Protein AF-A0A4V2A8A6-F1 (afdb_monomer_lite)

Structure (mmCIF, N/CA/C/O backbone):
data_AF-A0A4V2A8A6-F1
#
_entry.id   AF-A0A4V2A8A6-F1
#
loop_
_atom_site.group_PDB
_atom_site.id
_atom_site.type_symbol
_atom_site.label_atom_id
_atom_site.label_alt_id
_atom_site.label_comp_id
_atom_site.label_asym_id
_atom_site.label_entity_id
_atom_site.label_seq_id
_atom_site.pdbx_PDB_ins_code
_atom_site.Cartn_x
_atom_site.Cartn_y
_atom_site.Cartn_z
_atom_site.occupancy
_atom_site.B_iso_or_equiv
_atom_site.auth_seq_id
_atom_site.auth_comp_id
_atom_site.auth_asym_id
_atom_site.auth_atom_id
_atom_site.pdbx_PDB_model_num
ATOM 1 N N . MET A 1 1 ? 32.678 41.321 -58.307 1.00 53.78 1 MET A N 1
ATOM 2 C CA . MET A 1 1 ? 31.529 40.488 -57.858 1.00 53.78 1 MET A CA 1
ATOM 3 C C . MET A 1 1 ? 31.814 38.974 -57.730 1.00 53.78 1 MET A C 1
ATOM 5 O O . MET A 1 1 ? 30.895 38.244 -57.381 1.00 53.78 1 MET A O 1
ATOM 9 N N . LYS A 1 2 ? 33.046 38.463 -57.941 1.00 52.78 2 LYS A N 1
ATOM 10 C CA . LYS A 1 2 ? 33.360 37.017 -57.795 1.00 52.78 2 LYS A CA 1
ATOM 11 C C . LYS A 1 2 ? 33.505 36.540 -56.333 1.00 52.78 2 LYS A C 1
ATOM 13 O O . LYS A 1 2 ? 33.031 35.461 -56.006 1.00 52.78 2 LYS A O 1
ATOM 18 N N . ASN A 1 3 ? 34.046 37.370 -55.434 1.00 57.38 3 ASN A N 1
ATOM 19 C CA . ASN A 1 3 ? 34.360 36.968 -54.048 1.00 57.38 3 ASN A CA 1
ATOM 20 C C . ASN A 1 3 ? 33.148 36.856 -53.105 1.00 57.38 3 ASN A C 1
ATOM 22 O O . ASN A 1 3 ? 33.238 36.201 -52.072 1.00 57.38 3 ASN A O 1
ATOM 26 N N . ILE A 1 4 ? 32.013 37.473 -53.446 1.00 57.75 4 ILE A N 1
ATOM 27 C CA . ILE A 1 4 ? 30.792 37.425 -52.620 1.00 57.75 4 ILE A CA 1
ATOM 28 C C . ILE A 1 4 ? 30.080 36.079 -52.796 1.00 57.75 4 ILE A C 1
ATOM 30 O O . ILE A 1 4 ? 29.596 35.503 -51.826 1.00 57.75 4 ILE A O 1
ATOM 34 N N . ARG A 1 5 ? 30.093 35.532 -54.020 1.00 57.41 5 ARG A N 1
ATOM 35 C CA . 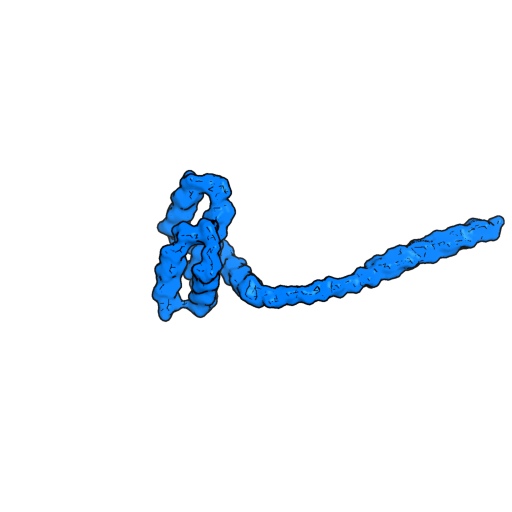ARG A 1 5 ? 29.464 34.241 -54.332 1.00 57.41 5 ARG A CA 1
ATOM 36 C C . ARG A 1 5 ? 30.144 33.081 -53.605 1.00 57.41 5 ARG A C 1
ATOM 38 O O . ARG A 1 5 ? 29.447 32.216 -53.103 1.00 57.41 5 ARG A O 1
ATOM 45 N N . ILE A 1 6 ? 31.474 33.123 -53.485 1.00 60.69 6 ILE A N 1
ATOM 46 C CA . ILE A 1 6 ? 32.275 32.099 -52.792 1.00 60.69 6 ILE A CA 1
ATOM 47 C C . ILE A 1 6 ? 32.035 32.143 -51.274 1.00 60.69 6 ILE A C 1
ATOM 49 O O . ILE A 1 6 ? 31.897 31.107 -50.634 1.00 60.69 6 ILE A O 1
ATOM 53 N N . LYS A 1 7 ? 31.928 33.342 -50.683 1.00 58.31 7 LYS A N 1
ATOM 54 C CA . LYS A 1 7 ? 31.630 33.488 -49.249 1.00 58.31 7 LYS A CA 1
ATOM 55 C C . LYS A 1 7 ? 30.212 33.020 -48.904 1.00 58.31 7 LYS A C 1
ATOM 57 O O . LYS A 1 7 ? 30.020 32.390 -47.870 1.00 58.31 7 LYS A O 1
ATOM 62 N N . ALA A 1 8 ? 29.243 33.277 -49.784 1.00 61.66 8 ALA A N 1
ATOM 63 C CA . ALA A 1 8 ? 27.864 32.828 -49.607 1.00 61.66 8 ALA A CA 1
ATOM 64 C C . ALA A 1 8 ? 27.720 31.299 -49.708 1.00 61.66 8 ALA A C 1
ATOM 66 O O . ALA A 1 8 ? 26.987 30.713 -48.919 1.00 61.66 8 ALA A O 1
ATOM 67 N N . SER A 1 9 ? 28.443 30.637 -50.619 1.00 64.62 9 SER A N 1
ATOM 68 C CA . SER A 1 9 ? 28.400 29.174 -50.740 1.00 64.62 9 SER A CA 1
ATOM 69 C C . SER A 1 9 ? 29.095 28.451 -49.582 1.00 64.62 9 SER A C 1
ATOM 71 O O . SER A 1 9 ? 28.616 27.401 -49.163 1.00 64.62 9 SER A O 1
ATOM 73 N N . VAL A 1 10 ? 30.154 29.028 -49.003 1.00 67.25 10 VAL A N 1
ATOM 74 C CA . VAL A 1 10 ? 30.774 28.499 -47.772 1.00 67.25 10 VAL A CA 1
ATOM 75 C C . VAL A 1 10 ? 29.837 28.653 -46.569 1.00 67.25 10 VAL A C 1
ATOM 77 O O . VAL A 1 10 ? 29.699 27.722 -45.778 1.00 67.25 10 VAL A O 1
ATOM 80 N N . LEU A 1 11 ? 29.136 29.789 -46.458 1.00 67.06 11 LEU A N 1
ATOM 81 C CA . LEU A 1 11 ? 28.159 30.015 -45.389 1.00 67.06 11 LEU A CA 1
ATOM 82 C C . LEU A 1 11 ? 26.954 29.066 -45.508 1.00 67.06 11 LEU A C 1
ATOM 84 O O . LEU A 1 11 ? 26.505 28.511 -44.509 1.00 67.06 11 LEU A O 1
ATOM 88 N N . LEU A 1 12 ? 26.466 28.836 -46.731 1.00 73.75 12 LEU A N 1
ATOM 89 C CA . LEU A 1 12 ? 25.355 27.924 -47.003 1.00 73.75 12 LEU A CA 1
ATOM 90 C C . LEU A 1 12 ? 25.727 26.465 -46.692 1.00 73.75 12 LEU A C 1
ATOM 92 O O . LEU A 1 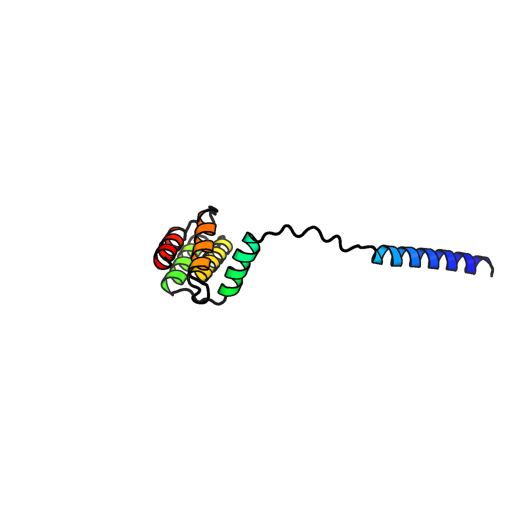12 ? 24.932 25.748 -46.090 1.00 73.75 12 LEU A O 1
ATOM 96 N N . ALA A 1 13 ? 26.945 26.041 -47.044 1.00 71.75 13 ALA A N 1
ATOM 97 C CA . ALA A 1 13 ? 27.445 24.703 -46.734 1.00 71.75 13 ALA A CA 1
ATOM 98 C C . ALA A 1 13 ? 27.604 24.477 -45.219 1.00 71.75 13 ALA A C 1
ATOM 100 O O . ALA A 1 13 ? 27.234 23.416 -44.719 1.00 71.75 13 ALA A O 1
ATOM 101 N N . ALA A 1 14 ? 28.082 25.482 -44.476 1.00 66.81 14 ALA A N 1
ATOM 102 C CA . ALA A 1 14 ? 28.173 25.418 -43.016 1.00 66.81 14 ALA A CA 1
ATOM 103 C C . ALA A 1 14 ? 26.787 25.334 -42.349 1.00 66.81 14 ALA A C 1
ATOM 105 O O . ALA A 1 14 ? 26.604 24.582 -41.392 1.00 66.81 14 ALA A O 1
ATOM 106 N N . LEU A 1 15 ? 25.793 26.053 -42.885 1.00 68.31 15 LEU A N 1
ATOM 107 C CA . LEU A 1 15 ? 24.418 26.009 -42.384 1.00 68.31 15 LEU A CA 1
ATOM 108 C C . LEU A 1 15 ? 23.766 24.639 -42.630 1.00 68.31 15 LEU A C 1
ATOM 110 O O . LEU A 1 15 ? 23.114 24.094 -41.743 1.00 68.31 15 LEU A O 1
ATOM 114 N N . LEU A 1 16 ? 23.992 24.059 -43.813 1.00 65.88 16 LEU A N 1
ATOM 115 C CA . LEU A 1 16 ? 23.536 22.712 -44.162 1.00 65.88 16 LEU A CA 1
ATOM 116 C C . LEU A 1 16 ? 24.174 21.643 -43.269 1.00 65.88 16 LEU A C 1
ATOM 118 O O . LEU A 1 16 ? 23.469 20.748 -42.813 1.00 65.88 16 LEU A O 1
ATOM 122 N N . TYR A 1 17 ? 25.468 21.762 -42.957 1.00 65.44 17 TYR A N 1
ATOM 123 C CA . TYR A 1 17 ? 26.159 20.822 -42.070 1.00 65.44 17 TYR A CA 1
ATOM 124 C C . TYR A 1 17 ? 25.626 20.881 -40.626 1.00 65.44 17 TYR A C 1
ATOM 126 O O . TYR A 1 17 ? 25.413 19.836 -40.017 1.00 65.44 17 TYR A O 1
ATOM 134 N N . CYS A 1 18 ? 25.328 22.079 -40.103 1.00 60.56 18 CYS A N 1
ATOM 135 C CA . CYS A 1 18 ? 24.693 22.259 -38.786 1.00 60.56 18 CYS A CA 1
ATOM 136 C C . CYS A 1 18 ? 23.248 21.738 -38.724 1.00 60.56 18 CYS A C 1
ATOM 138 O O . CYS A 1 18 ? 22.809 21.219 -37.698 1.00 60.56 18 CYS A O 1
ATOM 140 N N . LEU A 1 19 ? 22.487 21.880 -39.812 1.00 61.38 19 LEU A N 1
ATOM 141 C CA . LEU A 1 19 ? 21.123 21.359 -39.876 1.00 61.38 19 LEU A CA 1
ATOM 142 C C . LEU A 1 19 ? 21.131 19.829 -39.957 1.00 61.38 19 LEU A C 1
ATOM 144 O O . LEU A 1 19 ? 20.395 19.185 -39.220 1.00 61.38 19 LEU A O 1
ATOM 148 N N . LEU A 1 20 ? 22.010 19.236 -40.770 1.00 59.50 20 LEU A N 1
ATOM 149 C CA . LEU A 1 20 ? 22.129 17.780 -40.915 1.00 59.50 20 LEU A CA 1
ATOM 150 C C . LEU A 1 20 ? 22.648 17.088 -39.643 1.00 59.50 20 LEU A C 1
ATOM 152 O O . LEU A 1 20 ? 22.152 16.014 -39.308 1.00 59.50 20 LEU A O 1
ATOM 156 N N . SER A 1 21 ? 23.566 17.706 -38.888 1.00 57.09 21 SER A N 1
ATOM 157 C CA . SER A 1 21 ? 24.023 17.163 -37.597 1.00 57.09 21 SER A CA 1
ATOM 158 C C . SER A 1 21 ? 22.956 17.218 -36.498 1.00 57.09 21 SER A C 1
ATOM 160 O O . SER A 1 21 ? 23.030 16.458 -35.534 1.00 57.09 21 SER A O 1
ATOM 162 N N . SER A 1 22 ? 21.930 18.061 -36.658 1.00 56.53 22 SER A N 1
ATOM 163 C CA . SER A 1 22 ? 20.779 18.121 -35.748 1.00 56.53 22 SER A CA 1
ATOM 164 C C . SER A 1 22 ? 19.758 16.998 -36.002 1.00 56.53 22 SER A C 1
ATOM 166 O O . SER A 1 22 ? 19.003 16.652 -35.098 1.00 56.53 22 SER A O 1
ATOM 168 N N . PHE A 1 23 ? 19.751 16.386 -37.196 1.00 55.12 23 PHE A N 1
ATOM 169 C CA . PHE A 1 23 ? 18.851 15.270 -37.542 1.00 55.12 23 PHE A CA 1
ATOM 170 C C . PHE A 1 23 ? 19.436 13.880 -37.257 1.00 55.12 23 PHE A C 1
ATOM 172 O O . PHE A 1 23 ? 18.701 12.898 -37.277 1.00 55.12 23 PHE A O 1
ATOM 179 N N . THR A 1 24 ? 20.729 13.780 -36.939 1.00 53.38 24 THR A N 1
ATOM 180 C CA . THR A 1 24 ? 21.354 12.543 -36.442 1.00 53.38 24 THR A CA 1
ATOM 181 C C . THR A 1 24 ? 21.529 12.550 -34.928 1.00 53.38 24 THR A C 1
ATOM 183 O O . THR A 1 24 ? 22.374 11.821 -34.403 1.00 53.38 24 THR A O 1
ATOM 186 N N . SER A 1 25 ? 20.704 13.307 -34.192 1.00 44.03 25 SER A N 1
ATOM 187 C CA . SER A 1 25 ? 20.333 12.864 -32.848 1.00 44.03 25 SER A CA 1
ATOM 188 C C . SER A 1 25 ? 19.449 11.637 -33.035 1.00 44.03 25 SER A C 1
ATOM 190 O O . SER A 1 25 ? 18.225 11.679 -32.958 1.00 44.03 25 SER A O 1
ATOM 192 N N . SER A 1 26 ? 20.112 10.537 -33.393 1.00 51.12 26 SER A N 1
ATOM 193 C CA . SER A 1 26 ? 19.600 9.197 -33.210 1.00 51.12 26 SER A CA 1
ATOM 194 C C . SER A 1 26 ? 19.034 9.219 -31.807 1.00 51.12 26 SER A C 1
ATOM 196 O O . SER A 1 26 ? 19.776 9.522 -30.868 1.00 51.12 26 SER A O 1
ATOM 198 N N . ALA A 1 27 ? 17.725 9.009 -31.689 1.00 53.31 27 ALA A N 1
ATOM 199 C CA . ALA A 1 27 ? 17.114 8.614 -30.444 1.00 53.31 27 ALA A CA 1
ATOM 200 C C . ALA A 1 27 ? 17.949 7.432 -29.966 1.00 53.31 27 ALA A C 1
ATOM 202 O O . ALA A 1 27 ? 17.809 6.306 -30.435 1.00 53.31 27 ALA A O 1
ATOM 203 N N . GLN A 1 28 ? 18.932 7.729 -29.128 1.00 49.12 28 GLN A N 1
ATOM 204 C CA . GLN A 1 28 ? 19.638 6.741 -28.370 1.00 49.12 28 GLN A CA 1
ATOM 205 C C . GLN A 1 28 ? 18.543 6.322 -27.407 1.00 49.12 28 GLN A C 1
ATOM 207 O O . GLN A 1 28 ? 18.331 6.963 -26.380 1.00 49.12 28 GLN A O 1
ATOM 212 N N . GLU A 1 29 ? 17.727 5.356 -27.839 1.00 55.72 29 GLU A N 1
ATOM 213 C CA . GLU A 1 29 ? 16.886 4.571 -26.962 1.00 55.72 29 GLU A CA 1
ATOM 214 C C . GLU A 1 29 ? 17.877 3.937 -26.002 1.00 55.72 29 GLU A C 1
ATOM 216 O O . GLU A 1 29 ? 18.444 2.871 -26.235 1.00 55.72 29 GLU A O 1
ATOM 221 N N . ILE A 1 30 ? 18.185 4.693 -24.948 1.00 56.03 30 ILE A N 1
ATOM 222 C CA . ILE A 1 30 ? 18.777 4.170 -23.739 1.00 56.03 30 ILE A CA 1
ATOM 223 C C . ILE A 1 30 ? 17.893 2.964 -23.445 1.00 56.03 30 ILE A C 1
ATOM 225 O O . ILE A 1 30 ? 16.678 3.169 -23.330 1.00 56.03 30 ILE A O 1
ATOM 229 N N . PRO A 1 31 ? 18.434 1.733 -23.416 1.00 53.16 31 PRO A N 1
ATOM 230 C CA . PRO A 1 31 ? 17.620 0.565 -23.145 1.00 53.16 31 PRO A CA 1
ATOM 231 C C . PRO A 1 31 ? 16.867 0.874 -21.861 1.00 53.16 31 PRO A C 1
ATOM 233 O O . PRO A 1 31 ? 17.483 1.122 -20.819 1.00 53.16 31 PRO A O 1
ATOM 236 N N . LYS A 1 32 ? 15.540 1.000 -21.974 1.00 60.19 32 LYS A N 1
ATOM 237 C CA . LYS A 1 32 ? 14.683 1.264 -20.830 1.00 60.19 32 LYS A CA 1
ATOM 238 C C . LYS A 1 32 ? 14.917 0.055 -19.944 1.00 60.19 32 LYS A C 1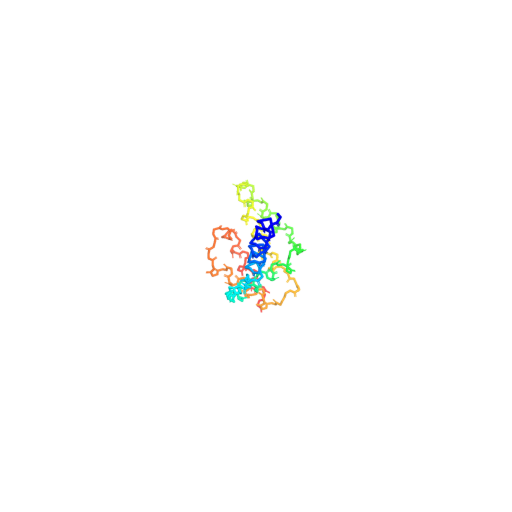
ATOM 240 O O . LYS A 1 32 ? 14.549 -1.053 -20.318 1.00 60.19 32 LYS A O 1
ATOM 245 N N . VAL A 1 33 ? 15.668 0.235 -18.859 1.00 60.00 33 VAL A N 1
ATOM 246 C CA . VAL A 1 33 ? 15.893 -0.837 -17.895 1.00 60.00 33 VAL A CA 1
ATOM 247 C C . VAL A 1 33 ? 14.498 -1.244 -17.458 1.00 60.00 33 VAL A C 1
ATOM 249 O O . VAL A 1 33 ? 13.800 -0.429 -16.857 1.00 60.00 33 VAL A O 1
ATOM 252 N N . ASP A 1 34 ? 14.074 -2.437 -17.870 1.00 64.50 34 ASP A N 1
ATOM 253 C CA . ASP A 1 34 ? 12.711 -2.927 -17.702 1.00 64.50 34 ASP A CA 1
ATOM 254 C C . ASP A 1 34 ? 12.453 -3.099 -16.203 1.00 64.50 34 ASP A C 1
ATOM 256 O O . ASP A 1 34 ? 12.698 -4.146 -15.601 1.00 64.50 34 ASP A O 1
ATOM 260 N N . ASN A 1 35 ? 12.020 -2.023 -15.549 1.00 83.88 35 ASN A N 1
ATOM 261 C CA . ASN A 1 35 ? 11.762 -2.003 -14.121 1.00 83.88 35 ASN A CA 1
ATOM 262 C C . ASN A 1 35 ? 10.312 -2.418 -13.872 1.00 83.88 35 ASN A C 1
ATOM 264 O O . ASN A 1 35 ? 9.530 -1.702 -13.251 1.00 83.88 35 ASN A O 1
ATOM 268 N N . VAL A 1 36 ? 9.965 -3.606 -14.378 1.00 87.69 36 VAL A N 1
ATOM 269 C CA . VAL A 1 36 ? 8.612 -4.182 -14.362 1.00 87.69 36 VAL A CA 1
ATOM 270 C C . VAL A 1 36 ? 8.005 -4.146 -12.959 1.00 87.69 36 VAL A C 1
ATOM 272 O O . VAL A 1 36 ? 6.818 -3.878 -12.783 1.00 87.69 36 VAL A O 1
ATOM 275 N N . LEU A 1 37 ? 8.830 -4.382 -11.937 1.00 90.00 37 LEU A N 1
ATOM 276 C CA . LEU A 1 37 ? 8.432 -4.292 -10.538 1.00 90.00 37 LEU A CA 1
ATOM 277 C C . LEU A 1 37 ? 8.022 -2.867 -10.148 1.00 90.00 37 LEU A C 1
ATOM 279 O O . LEU A 1 37 ? 6.927 -2.674 -9.619 1.00 90.00 37 LEU A O 1
ATOM 283 N N . HIS A 1 38 ? 8.890 -1.884 -10.393 1.00 88.94 38 HIS A N 1
ATOM 284 C CA . HIS A 1 38 ? 8.606 -0.484 -10.086 1.00 88.94 38 HIS A CA 1
ATOM 285 C C . HIS A 1 38 ? 7.369 0.002 -10.836 1.00 88.94 38 HIS A C 1
ATOM 287 O O . HIS A 1 38 ? 6.497 0.616 -10.229 1.00 88.94 38 HIS A O 1
ATOM 293 N N . ASP A 1 39 ? 7.252 -0.330 -12.118 1.00 92.00 39 ASP A N 1
ATOM 294 C CA . ASP A 1 39 ? 6.139 0.107 -12.955 1.00 92.00 39 ASP A CA 1
ATOM 295 C C . ASP A 1 39 ? 4.819 -0.509 -12.495 1.00 92.00 39 ASP A C 1
ATOM 297 O O . ASP A 1 39 ? 3.805 0.188 -12.409 1.00 92.00 39 ASP A O 1
ATOM 301 N N . ARG A 1 40 ? 4.829 -1.786 -12.093 1.00 94.25 40 ARG A N 1
ATOM 302 C CA . ARG A 1 40 ? 3.653 -2.437 -11.507 1.00 94.25 40 ARG A CA 1
ATOM 303 C C . ARG A 1 40 ? 3.251 -1.776 -10.186 1.00 94.25 40 ARG A C 1
ATOM 305 O O . ARG A 1 40 ? 2.083 -1.444 -10.009 1.00 94.25 40 ARG A O 1
ATOM 312 N N . MET A 1 41 ? 4.204 -1.550 -9.280 1.00 95.06 41 MET A N 1
ATOM 313 C CA . MET A 1 41 ? 3.957 -0.872 -7.998 1.00 95.06 41 MET A CA 1
ATOM 314 C C . MET A 1 41 ? 3.414 0.549 -8.211 1.00 95.06 41 MET A C 1
ATOM 316 O O . MET A 1 41 ? 2.429 0.946 -7.590 1.00 95.06 41 MET A O 1
ATOM 320 N N . TYR A 1 42 ? 4.028 1.303 -9.121 1.00 94.81 42 TYR A N 1
ATOM 321 C CA . TYR A 1 42 ? 3.625 2.658 -9.476 1.00 94.81 42 TYR A CA 1
ATOM 322 C C . TYR A 1 42 ? 2.215 2.700 -10.075 1.00 94.81 42 TYR A C 1
ATOM 324 O O . TYR A 1 42 ? 1.391 3.510 -9.651 1.00 94.81 42 TYR A O 1
ATOM 332 N N . THR A 1 43 ? 1.898 1.773 -10.981 1.00 95.88 43 THR A N 1
ATOM 333 C CA . THR A 1 43 ? 0.556 1.639 -11.571 1.00 95.88 43 THR A CA 1
ATOM 334 C C . THR A 1 43 ? -0.510 1.420 -10.499 1.00 95.88 43 THR A C 1
ATOM 336 O O . THR A 1 43 ? -1.542 2.089 -10.523 1.00 95.88 43 THR A O 1
ATOM 339 N N . MET A 1 44 ? -0.250 0.554 -9.513 1.00 97.31 44 MET A N 1
ATOM 340 C CA . MET A 1 44 ? -1.191 0.335 -8.408 1.00 97.31 44 MET A CA 1
ATOM 341 C C . MET A 1 44 ? -1.402 1.599 -7.569 1.00 97.31 44 MET A C 1
ATOM 343 O O . MET A 1 44 ? -2.531 1.877 -7.161 1.00 97.31 44 MET A O 1
ATOM 347 N N . MET A 1 45 ? -0.350 2.390 -7.326 1.00 96.81 45 MET A N 1
ATOM 348 C CA . MET A 1 45 ? -0.490 3.668 -6.619 1.00 96.81 45 MET A CA 1
ATOM 349 C C . MET A 1 45 ? -1.356 4.658 -7.398 1.00 96.81 45 MET A C 1
ATOM 351 O O . MET A 1 45 ? -2.251 5.258 -6.805 1.00 96.81 45 MET A O 1
ATOM 355 N N . LEU A 1 46 ? -1.142 4.790 -8.712 1.00 96.56 46 LEU A N 1
ATOM 356 C CA . LEU A 1 46 ? -1.957 5.659 -9.569 1.00 96.56 46 LEU A CA 1
ATOM 357 C C . LEU A 1 46 ? -3.430 5.241 -9.567 1.00 96.56 46 LEU A C 1
ATOM 359 O O . LEU A 1 46 ? -4.314 6.068 -9.359 1.00 96.56 46 LEU A O 1
ATOM 363 N N . GLN A 1 47 ? -3.704 3.942 -9.706 1.00 97.19 47 GLN A N 1
ATOM 364 C CA . GLN A 1 47 ? -5.065 3.395 -9.640 1.00 97.19 47 GLN A CA 1
ATOM 365 C C . GLN A 1 47 ? -5.750 3.632 -8.287 1.00 97.19 47 GLN A C 1
ATOM 367 O O . GLN A 1 47 ? -6.971 3.514 -8.182 1.00 97.19 47 GLN A O 1
ATOM 372 N N . SER A 1 48 ? -4.974 3.960 -7.254 1.00 97.88 48 SER A N 1
ATOM 373 C CA . SER A 1 48 ? -5.442 4.123 -5.881 1.00 97.88 48 SER A CA 1
ATOM 374 C C . SER A 1 48 ? -5.437 5.576 -5.403 1.00 97.88 48 SER A C 1
ATOM 376 O O . SER A 1 48 ? -5.818 5.835 -4.265 1.00 97.88 48 SER A O 1
ATOM 378 N N . GLU A 1 49 ? -5.043 6.545 -6.237 1.00 95.06 49 GLU A N 1
ATOM 379 C CA . GLU A 1 49 ? -4.882 7.950 -5.834 1.00 95.06 49 GLU A CA 1
ATOM 380 C C . GLU A 1 49 ? -6.159 8.533 -5.201 1.00 95.06 49 GLU A C 1
ATOM 382 O O . GLU A 1 49 ? -6.103 9.208 -4.166 1.00 95.06 49 GLU A O 1
ATOM 387 N N . ASN A 1 50 ? -7.315 8.187 -5.772 1.00 95.38 50 ASN A N 1
ATOM 388 C CA . ASN A 1 50 ? -8.633 8.671 -5.356 1.00 95.38 50 ASN A CA 1
ATOM 389 C C . ASN A 1 50 ? -9.310 7.803 -4.283 1.00 95.38 50 ASN A C 1
ATOM 391 O O . ASN A 1 50 ? -10.446 8.079 -3.897 1.00 95.38 50 ASN A O 1
ATOM 395 N N . VAL A 1 51 ? -8.644 6.756 -3.786 1.00 97.38 51 VAL A N 1
ATOM 396 C CA . VAL A 1 51 ? -9.194 5.928 -2.707 1.00 97.38 51 VAL A CA 1
ATOM 397 C C . VAL A 1 51 ? -9.289 6.762 -1.434 1.00 97.38 51 VAL A C 1
ATOM 399 O O . VAL A 1 51 ? -8.311 7.356 -0.972 1.00 97.38 51 VAL A O 1
ATOM 402 N N . VAL A 1 52 ? -10.487 6.799 -0.854 1.00 95.94 52 VAL A N 1
ATOM 403 C CA . VAL A 1 52 ? -10.742 7.463 0.424 1.00 95.94 52 VAL A CA 1
ATOM 404 C C . VAL A 1 52 ? -10.400 6.494 1.550 1.00 95.94 52 VAL A C 1
ATOM 406 O O . VAL A 1 52 ? -10.961 5.401 1.634 1.00 95.94 52 VAL A O 1
ATOM 409 N N . LEU A 1 53 ? -9.464 6.892 2.411 1.00 96.19 53 LEU A N 1
ATOM 410 C CA . LEU A 1 53 ? -9.089 6.105 3.583 1.00 96.19 53 LEU A CA 1
ATOM 411 C C . LEU A 1 53 ? -10.204 6.142 4.640 1.00 96.19 53 LEU A C 1
ATOM 413 O O . LEU A 1 53 ? -10.873 7.171 4.778 1.00 96.19 53 LEU A O 1
ATOM 417 N N . PRO A 1 54 ? -10.381 5.069 5.432 1.00 95.94 54 PRO A N 1
ATOM 418 C CA . PRO A 1 54 ? -11.264 5.111 6.590 1.00 95.94 54 PRO A CA 1
ATOM 419 C C . PRO A 1 54 ? -10.879 6.246 7.542 1.00 95.94 54 PRO A C 1
ATOM 421 O O . PRO A 1 54 ? -9.695 6.551 7.711 1.00 95.94 54 PRO A O 1
ATOM 424 N N . LYS A 1 55 ? -11.881 6.839 8.197 1.00 93.75 55 LYS A N 1
ATOM 425 C CA . LYS A 1 55 ? -11.702 7.990 9.094 1.00 93.75 55 LYS A CA 1
ATOM 426 C C . LYS A 1 55 ? -10.624 7.740 10.156 1.00 93.75 55 LYS A C 1
ATOM 428 O O . LYS A 1 55 ? -9.720 8.553 10.301 1.00 93.75 55 LYS A O 1
ATOM 433 N N . GLU A 1 56 ? -10.665 6.578 10.802 1.00 92.75 56 GLU A N 1
ATOM 434 C CA . GLU A 1 56 ? -9.703 6.164 11.835 1.00 92.75 56 GLU A CA 1
ATOM 435 C C . GLU A 1 56 ? -8.252 6.156 11.321 1.00 92.75 56 GLU A C 1
ATOM 437 O O . GLU A 1 56 ? -7.321 6.577 12.008 1.00 92.75 56 GLU A O 1
ATOM 442 N N . VAL A 1 57 ? -8.051 5.727 10.072 1.00 93.88 57 VAL A N 1
ATOM 443 C CA . VAL A 1 57 ? -6.730 5.689 9.434 1.00 93.88 57 VAL A CA 1
ATOM 444 C C . VAL A 1 57 ? -6.251 7.099 9.087 1.00 93.88 57 VAL A C 1
ATOM 446 O O . VAL A 1 57 ? -5.085 7.428 9.310 1.00 93.88 57 VAL A O 1
ATOM 449 N N . ALA A 1 58 ? -7.139 7.946 8.565 1.00 92.19 58 ALA A N 1
ATOM 450 C CA . ALA A 1 58 ? -6.818 9.336 8.247 1.00 92.19 58 ALA A CA 1
ATOM 451 C C . ALA A 1 58 ? -6.455 10.147 9.509 1.00 92.19 58 ALA A C 1
ATOM 453 O O . ALA A 1 58 ? -5.493 10.921 9.500 1.00 92.19 58 ALA A O 1
ATOM 454 N N . GLU A 1 59 ? -7.173 9.928 10.612 1.00 92.00 59 GLU A N 1
ATOM 455 C CA . GLU A 1 59 ? -6.880 10.534 11.915 1.00 92.00 59 GLU A CA 1
ATOM 456 C C . GLU A 1 59 ? -5.516 10.084 12.444 1.00 92.00 59 GLU A C 1
ATOM 458 O O . GLU A 1 59 ? -4.682 10.924 12.786 1.00 92.00 59 GLU A O 1
ATOM 463 N N . LYS A 1 60 ? -5.222 8.778 12.397 1.00 91.12 60 LYS A N 1
ATOM 464 C CA . LYS A 1 60 ? -3.912 8.237 12.783 1.00 91.12 60 LYS A CA 1
ATOM 465 C C . LYS A 1 60 ? -2.758 8.865 11.993 1.00 91.12 60 LYS A C 1
ATOM 467 O O . LYS A 1 60 ? -1.747 9.246 12.583 1.00 91.12 60 LYS A O 1
ATOM 472 N N . LEU A 1 61 ? -2.900 9.012 10.673 1.00 90.44 61 LEU A N 1
ATOM 473 C CA . LEU A 1 61 ? -1.894 9.672 9.827 1.00 90.44 61 LEU A CA 1
ATOM 474 C C . LEU A 1 61 ? -1.698 11.148 10.203 1.00 90.44 61 LEU A C 1
ATOM 476 O O . LEU A 1 61 ? -0.574 11.653 10.180 1.00 90.44 61 LEU A O 1
ATOM 480 N N . THR A 1 62 ? -2.773 11.827 10.605 1.00 86.88 62 THR A N 1
ATOM 481 C CA . THR A 1 62 ? -2.725 13.220 11.066 1.00 86.88 62 THR A CA 1
ATOM 482 C C . THR A 1 62 ? -1.957 13.337 12.384 1.00 86.88 62 THR A C 1
ATOM 484 O O . THR A 1 62 ? -1.080 14.193 12.502 1.00 86.88 62 THR A O 1
ATOM 487 N N . THR A 1 63 ? -2.195 12.433 13.340 1.00 86.69 63 THR A N 1
ATOM 488 C CA . THR A 1 63 ? -1.439 12.367 14.602 1.00 86.69 63 THR A CA 1
ATOM 489 C C . THR A 1 63 ? 0.047 12.094 14.365 1.00 86.69 63 THR A C 1
ATOM 491 O O . THR A 1 63 ? 0.903 12.723 14.986 1.00 86.69 63 THR A O 1
ATOM 494 N N . ILE A 1 64 ? 0.384 11.202 13.426 1.00 82.88 64 ILE A N 1
ATOM 495 C CA . I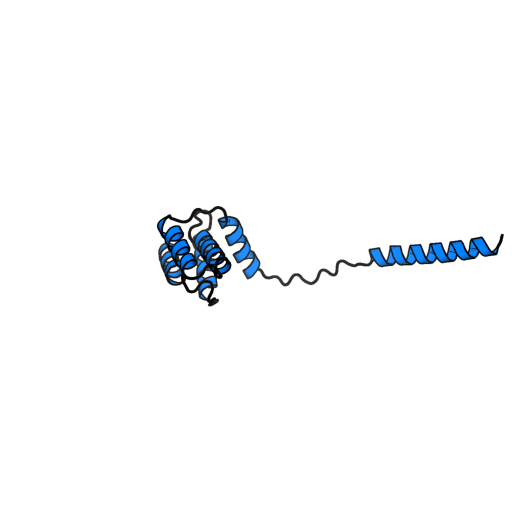LE A 1 64 ? 1.781 10.950 13.036 1.00 82.88 64 ILE A CA 1
ATOM 496 C C . ILE A 1 64 ? 2.437 12.236 12.508 1.00 82.88 64 ILE A C 1
ATOM 498 O O . ILE A 1 64 ? 3.592 12.509 12.844 1.00 82.88 64 ILE A O 1
ATOM 502 N N . ASN A 1 65 ? 1.708 13.037 11.723 1.00 79.19 65 ASN A N 1
ATOM 503 C CA . ASN A 1 65 ? 2.221 14.284 11.159 1.00 79.19 65 ASN A CA 1
ATOM 504 C C . ASN A 1 65 ? 2.451 15.380 12.210 1.00 79.19 65 ASN A C 1
ATOM 506 O O . ASN A 1 65 ? 3.466 16.074 12.171 1.00 79.19 65 ASN A O 1
ATOM 510 N N . GLN A 1 66 ? 1.531 15.521 13.171 1.00 72.69 66 GLN A N 1
ATOM 511 C CA . GLN A 1 66 ? 1.611 16.530 14.238 1.00 72.69 66 GLN A CA 1
ATOM 512 C C . GLN A 1 66 ? 2.892 16.404 15.072 1.00 72.69 66 GLN A C 1
ATOM 514 O O . GLN A 1 66 ? 3.440 17.408 15.521 1.00 72.69 66 GLN A O 1
ATOM 519 N N . ASN A 1 67 ? 3.419 15.187 15.210 1.00 69.38 67 ASN A N 1
ATOM 520 C CA . ASN A 1 67 ? 4.646 14.931 15.957 1.00 69.38 67 ASN A CA 1
ATOM 521 C C . ASN A 1 67 ? 5.922 15.407 15.237 1.00 69.38 67 ASN A C 1
ATOM 523 O O . ASN A 1 67 ? 6.973 15.486 15.872 1.00 69.38 67 ASN A O 1
ATOM 527 N N . ASN A 1 68 ? 5.875 15.698 13.927 1.00 68.31 68 ASN A N 1
ATOM 528 C CA . ASN A 1 68 ? 6.995 16.290 13.188 1.00 68.31 68 ASN A CA 1
ATOM 529 C C . ASN A 1 68 ? 6.550 16.829 11.802 1.00 68.31 68 ASN A C 1
ATOM 531 O O . ASN A 1 68 ? 6.560 16.072 10.828 1.00 68.31 68 ASN A O 1
ATOM 535 N N . PRO A 1 69 ? 6.249 18.132 11.654 1.00 66.44 69 PRO A N 1
ATOM 536 C CA . PRO A 1 69 ? 5.757 18.709 10.395 1.00 66.44 69 PRO A CA 1
ATOM 537 C C . PRO A 1 69 ? 6.767 18.661 9.233 1.00 66.44 69 PRO A C 1
ATOM 539 O O . PRO A 1 69 ? 6.383 18.771 8.069 1.00 66.44 69 PRO A O 1
ATOM 542 N N . GLN A 1 70 ? 8.059 18.424 9.501 1.00 68.50 70 GLN A N 1
ATOM 543 C CA . GLN A 1 70 ? 9.050 18.180 8.442 1.00 68.50 70 GLN A CA 1
ATOM 544 C C . GLN A 1 70 ? 8.863 16.799 7.775 1.00 68.50 70 GLN A C 1
ATOM 546 O O . GLN A 1 70 ? 9.465 16.524 6.736 1.00 68.50 70 GLN A O 1
ATOM 551 N N . LYS A 1 71 ? 7.994 15.932 8.322 1.00 71.94 71 LYS A N 1
ATOM 552 C CA . LYS A 1 71 ? 7.686 14.587 7.808 1.00 71.94 71 LYS A CA 1
ATOM 553 C C . LYS A 1 71 ? 6.483 14.520 6.861 1.00 71.94 71 LYS A C 1
ATOM 555 O O . LYS A 1 71 ? 6.070 13.411 6.521 1.00 71.94 71 LYS A O 1
ATOM 560 N N . ASN A 1 72 ? 5.986 15.645 6.339 1.00 81.50 72 ASN A N 1
ATOM 561 C CA . ASN A 1 72 ? 4.874 15.668 5.371 1.00 81.50 72 ASN A CA 1
ATOM 562 C C . ASN A 1 72 ? 5.057 14.670 4.205 1.00 81.50 72 ASN A C 1
ATOM 564 O O . ASN A 1 72 ? 4.110 13.989 3.817 1.00 81.50 72 ASN A O 1
ATOM 568 N N . LYS A 1 73 ? 6.286 14.513 3.684 1.00 85.88 73 LYS A N 1
ATOM 569 C CA . LYS A 1 73 ? 6.588 13.531 2.622 1.00 85.88 73 LYS A CA 1
ATOM 570 C C . LYS A 1 73 ? 6.384 12.080 3.069 1.00 85.88 73 LYS A C 1
ATOM 572 O O . LYS A 1 73 ? 5.893 11.267 2.292 1.00 85.88 73 LYS A O 1
ATOM 577 N N . ALA A 1 74 ? 6.755 11.749 4.306 1.00 88.75 74 ALA A N 1
ATOM 578 C CA . ALA A 1 74 ? 6.576 10.406 4.848 1.00 88.75 74 ALA A CA 1
ATOM 579 C C . ALA A 1 74 ? 5.091 10.098 5.065 1.00 88.75 74 ALA A C 1
ATOM 581 O O . ALA A 1 74 ? 4.642 9.026 4.686 1.00 88.75 74 ALA A O 1
ATOM 582 N N . VAL A 1 75 ? 4.322 11.052 5.595 1.00 91.00 75 VAL A N 1
ATOM 583 C CA . VAL A 1 75 ? 2.872 10.895 5.793 1.00 91.00 75 VAL A CA 1
ATOM 584 C C . VAL A 1 75 ? 2.146 10.750 4.459 1.00 91.00 75 VAL A C 1
ATOM 586 O O . VAL A 1 75 ? 1.294 9.878 4.322 1.00 91.00 75 VAL A O 1
ATOM 589 N N . TYR A 1 76 ? 2.528 11.537 3.449 1.00 91.12 76 TYR A N 1
ATOM 590 C CA . TYR A 1 76 ? 2.006 11.375 2.093 1.00 91.12 76 TYR A CA 1
ATOM 591 C C . TYR A 1 76 ? 2.288 9.969 1.549 1.00 91.12 76 TYR A C 1
ATOM 593 O O . TYR A 1 76 ? 1.376 9.300 1.072 1.00 91.12 76 TYR A O 1
ATOM 601 N N . LEU A 1 77 ? 3.525 9.481 1.683 1.00 92.31 77 LEU A N 1
ATOM 602 C CA . LEU A 1 77 ? 3.889 8.138 1.235 1.00 92.31 77 LEU A CA 1
ATOM 603 C C . LEU A 1 77 ? 3.112 7.043 1.989 1.00 92.31 77 LEU A C 1
ATOM 605 O O . LEU A 1 77 ? 2.623 6.101 1.371 1.00 92.31 77 LEU A O 1
ATOM 609 N N . GLN A 1 78 ? 2.956 7.181 3.308 1.00 94.31 78 GLN A N 1
ATOM 610 C CA . GLN A 1 78 ? 2.150 6.276 4.133 1.00 94.31 78 GLN A CA 1
ATOM 611 C C . GLN A 1 78 ? 0.689 6.254 3.676 1.00 94.31 78 GLN A C 1
ATOM 613 O O . GLN A 1 78 ? 0.109 5.180 3.524 1.00 94.31 78 GLN A O 1
ATOM 618 N N . ALA A 1 79 ? 0.109 7.426 3.410 1.00 95.69 79 ALA A N 1
ATOM 619 C CA . ALA A 1 79 ? -1.245 7.543 2.887 1.00 95.69 79 ALA A CA 1
ATOM 620 C C . ALA A 1 79 ? -1.376 6.840 1.530 1.00 95.69 79 ALA A C 1
ATOM 622 O O . ALA A 1 79 ? -2.307 6.062 1.347 1.00 95.69 79 ALA A O 1
ATOM 623 N N . SER A 1 80 ? -0.433 7.052 0.608 1.00 96.31 80 SER A N 1
ATOM 624 C CA . SER A 1 80 ? -0.430 6.400 -0.707 1.00 96.31 80 SER A CA 1
ATOM 625 C C . SER A 1 80 ? -0.344 4.877 -0.602 1.00 96.31 80 SER A C 1
ATOM 627 O O . SER A 1 80 ? -1.108 4.181 -1.265 1.00 96.31 80 SER A O 1
ATOM 629 N N . VAL A 1 81 ? 0.514 4.347 0.277 1.00 96.69 81 VAL A N 1
ATOM 630 C CA . VAL A 1 81 ? 0.595 2.899 0.536 1.00 96.69 81 VAL A CA 1
ATOM 631 C C . VAL A 1 81 ? -0.733 2.362 1.061 1.00 96.69 81 VAL A C 1
ATOM 633 O O . VAL A 1 81 ? -1.249 1.380 0.536 1.00 96.69 81 VAL A O 1
ATOM 636 N N . LEU A 1 82 ? -1.319 3.011 2.069 1.00 97.31 82 LEU A N 1
ATOM 637 C CA . LEU A 1 82 ? -2.585 2.558 2.643 1.00 97.31 82 LEU A CA 1
ATOM 638 C C . LEU A 1 82 ? -3.725 2.646 1.626 1.00 97.31 82 LEU A C 1
ATOM 640 O O . LEU A 1 82 ? -4.553 1.744 1.572 1.00 97.31 82 LEU A O 1
ATOM 644 N N . LYS A 1 83 ? -3.742 3.666 0.764 1.00 98.12 83 LYS A N 1
ATOM 645 C CA . LYS A 1 83 ? -4.741 3.789 -0.303 1.00 98.12 83 LYS A CA 1
ATOM 646 C C . LYS A 1 83 ? -4.718 2.597 -1.253 1.00 98.12 83 LYS A C 1
ATOM 648 O O . LYS A 1 83 ? -5.787 2.116 -1.608 1.00 98.12 83 LYS A O 1
ATOM 653 N N . VAL A 1 84 ? -3.536 2.084 -1.604 1.00 98.00 84 VAL A N 1
ATOM 654 C CA . VAL A 1 84 ? -3.414 0.849 -2.398 1.00 98.00 84 VAL A CA 1
ATOM 655 C C . VAL A 1 84 ? -4.036 -0.336 -1.668 1.00 98.00 84 VAL A C 1
ATOM 657 O O . VAL A 1 84 ? -4.826 -1.071 -2.250 1.00 98.00 84 VAL A O 1
ATOM 660 N N . LEU A 1 85 ? -3.743 -0.495 -0.376 1.00 97.31 85 LEU A N 1
ATOM 661 C CA . LEU A 1 85 ? -4.248 -1.625 0.411 1.00 97.31 85 LEU A CA 1
ATOM 662 C C . LEU A 1 85 ? -5.762 -1.568 0.671 1.00 97.31 85 LEU A C 1
ATOM 664 O O . LEU A 1 85 ? -6.391 -2.606 0.844 1.00 97.31 85 LEU A O 1
ATOM 668 N N . TYR A 1 86 ? -6.351 -0.371 0.684 1.00 97.25 86 TYR A N 1
ATOM 669 C CA . TYR A 1 86 ? -7.798 -0.163 0.793 1.00 97.25 86 TYR A CA 1
ATOM 670 C C . TYR A 1 86 ? -8.511 -0.109 -0.567 1.00 97.25 86 TYR A C 1
ATOM 672 O O . TYR A 1 86 ? -9.737 0.049 -0.610 1.00 97.25 86 TYR A O 1
ATOM 680 N N . ASN A 1 87 ? -7.784 -0.229 -1.681 1.00 97.25 87 ASN A N 1
ATOM 681 C CA . ASN A 1 87 ? -8.378 -0.119 -3.001 1.00 97.25 87 ASN A CA 1
ATOM 682 C C . ASN A 1 87 ? -9.184 -1.373 -3.364 1.00 97.25 87 ASN A C 1
ATOM 684 O O . ASN A 1 87 ? -8.630 -2.411 -3.711 1.00 97.25 87 ASN A O 1
ATOM 688 N N . LYS A 1 88 ? -10.514 -1.253 -3.356 1.00 94.44 88 LYS A N 1
ATOM 689 C CA . LYS A 1 88 ? -11.432 -2.354 -3.685 1.00 94.44 88 LYS A CA 1
ATOM 690 C C . LYS A 1 88 ? -11.429 -2.757 -5.163 1.00 94.44 88 LYS A C 1
ATOM 692 O O . LYS A 1 88 ? -12.010 -3.787 -5.488 1.00 94.44 88 LYS A O 1
ATOM 697 N N . THR A 1 89 ? -10.847 -1.953 -6.055 1.00 95.81 89 THR A N 1
ATOM 698 C CA . THR A 1 89 ? -10.774 -2.279 -7.490 1.00 95.81 89 THR A CA 1
ATOM 699 C C . THR A 1 89 ? -9.575 -3.160 -7.832 1.00 95.81 89 THR A C 1
ATOM 701 O O . THR A 1 89 ? -9.586 -3.815 -8.872 1.00 95.81 89 THR A O 1
ATOM 704 N N . LEU A 1 90 ? -8.562 -3.208 -6.961 1.00 95.69 90 LEU A N 1
ATOM 705 C CA . LEU A 1 90 ? -7.414 -4.092 -7.119 1.00 95.69 90 LEU A CA 1
ATOM 706 C C . LEU A 1 90 ? -7.771 -5.517 -6.705 1.00 95.69 90 LEU A C 1
ATOM 708 O O . LEU A 1 90 ? -8.573 -5.751 -5.798 1.00 95.69 90 LEU A O 1
ATOM 712 N N . SER A 1 91 ? -7.135 -6.492 -7.355 1.00 95.81 91 SER A N 1
ATOM 713 C CA . SER A 1 91 ? -7.278 -7.881 -6.938 1.00 95.81 91 SER A CA 1
ATOM 714 C C . SER A 1 91 ? -6.625 -8.098 -5.569 1.00 95.81 91 SER A C 1
ATOM 716 O O . SER A 1 91 ? -5.628 -7.459 -5.221 1.00 95.81 91 SER A O 1
ATOM 718 N N . LYS A 1 92 ? -7.137 -9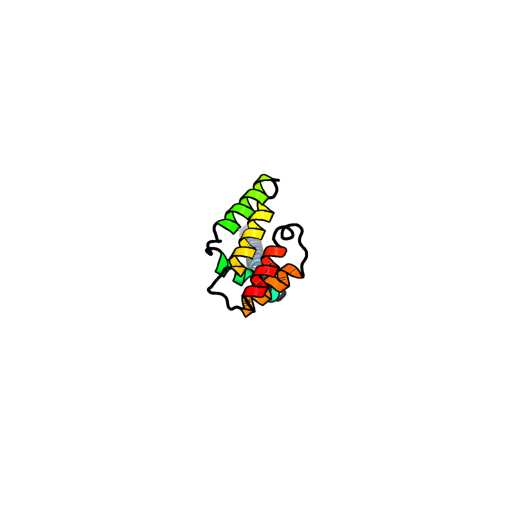.066 -4.802 1.00 94.69 92 LYS A N 1
ATOM 719 C CA . LYS A 1 92 ? -6.524 -9.486 -3.530 1.00 94.69 92 LYS A CA 1
ATOM 720 C C . LYS A 1 92 ? -5.043 -9.858 -3.695 1.00 94.69 92 LYS A C 1
ATOM 722 O O . LYS A 1 92 ? -4.226 -9.540 -2.835 1.00 94.69 92 LYS A O 1
ATOM 727 N N . ASN A 1 93 ? -4.692 -10.473 -4.826 1.00 95.19 93 ASN A N 1
ATOM 728 C CA . ASN A 1 93 ? -3.318 -10.853 -5.150 1.00 95.19 93 ASN A CA 1
ATOM 729 C C . ASN A 1 93 ? -2.418 -9.639 -5.413 1.00 95.19 93 ASN A C 1
ATOM 731 O O . ASN A 1 93 ? -1.255 -9.663 -5.021 1.00 95.19 93 ASN A O 1
ATOM 735 N N . ASP A 1 94 ? -2.930 -8.583 -6.047 1.00 95.94 94 ASP A N 1
ATOM 736 C CA . ASP A 1 94 ? -2.173 -7.345 -6.270 1.00 95.94 94 ASP A CA 1
ATOM 737 C C . ASP A 1 94 ? -1.932 -6.594 -4.962 1.00 95.94 94 ASP A C 1
ATOM 739 O O . ASP A 1 94 ? -0.810 -6.165 -4.699 1.00 95.94 94 ASP A O 1
ATOM 743 N N . ILE A 1 95 ? -2.952 -6.517 -4.104 1.00 96.69 95 ILE A N 1
ATOM 744 C CA . ILE A 1 95 ? -2.832 -5.946 -2.757 1.00 96.69 95 ILE A CA 1
ATOM 745 C C . ILE A 1 95 ? -1.792 -6.724 -1.941 1.00 96.69 95 ILE A C 1
ATOM 747 O O . ILE A 1 95 ? -0.916 -6.121 -1.314 1.00 96.69 95 ILE A O 1
ATOM 751 N N . ALA A 1 96 ? -1.848 -8.061 -1.984 1.00 95.88 96 ALA A N 1
ATOM 752 C CA . ALA A 1 96 ? -0.884 -8.921 -1.309 1.00 95.88 96 ALA A CA 1
ATOM 753 C C . ALA A 1 96 ? 0.538 -8.721 -1.844 1.00 95.88 96 ALA A C 1
ATOM 755 O O . ALA A 1 96 ? 1.459 -8.472 -1.066 1.00 95.88 96 ALA A O 1
ATOM 756 N N . PHE A 1 97 ? 0.704 -8.750 -3.170 1.00 95.56 97 PHE A N 1
ATOM 757 C CA . PHE A 1 97 ? 1.975 -8.491 -3.841 1.00 95.56 97 PHE A CA 1
ATOM 758 C C . PHE A 1 97 ? 2.571 -7.144 -3.416 1.00 95.56 97 PHE A C 1
ATOM 760 O O . PHE A 1 97 ? 3.734 -7.084 -3.012 1.00 95.56 97 PHE A O 1
ATOM 767 N N . PHE A 1 98 ? 1.771 -6.075 -3.456 1.00 96.44 98 PHE A N 1
ATOM 768 C CA . PHE A 1 98 ? 2.207 -4.728 -3.106 1.00 96.44 98 PHE A CA 1
ATOM 769 C C . PHE A 1 98 ? 2.634 -4.640 -1.640 1.00 96.44 98 PHE A C 1
ATOM 771 O O . PHE A 1 98 ? 3.747 -4.209 -1.338 1.00 96.44 98 PHE A O 1
ATOM 778 N N . GLY A 1 99 ? 1.772 -5.078 -0.717 1.00 95.94 99 GLY A N 1
ATOM 779 C CA . GLY A 1 99 ? 2.037 -4.984 0.717 1.00 95.94 99 GLY A CA 1
ATOM 780 C C . GLY A 1 99 ? 3.242 -5.818 1.152 1.00 95.94 99 GLY A C 1
ATOM 781 O O . GLY A 1 99 ? 4.077 -5.336 1.918 1.00 95.94 99 GLY A O 1
ATOM 782 N N . GLU A 1 100 ? 3.394 -7.038 0.630 1.00 95.50 100 GLU A N 1
ATOM 783 C CA . GLU A 1 100 ? 4.568 -7.870 0.910 1.00 95.50 100 GLU A CA 1
ATOM 784 C C . GLU A 1 100 ? 5.853 -7.240 0.372 1.00 95.50 100 GLU A C 1
ATOM 786 O O . GLU A 1 100 ? 6.893 -7.308 1.029 1.00 95.50 100 GLU A O 1
ATOM 791 N N . HIS A 1 101 ? 5.795 -6.599 -0.798 1.00 95.19 101 HIS A N 1
ATOM 792 C CA . HIS A 1 101 ? 6.952 -5.920 -1.363 1.00 95.19 101 HIS A CA 1
ATOM 793 C C . HIS A 1 101 ? 7.365 -4.690 -0.542 1.00 95.19 101 HIS A C 1
ATOM 795 O O . HIS A 1 101 ? 8.551 -4.509 -0.259 1.00 95.19 101 HIS A O 1
ATOM 801 N N . ILE A 1 102 ? 6.398 -3.887 -0.084 1.00 94.44 102 ILE A N 1
ATOM 802 C CA . ILE A 1 102 ? 6.653 -2.758 0.823 1.00 94.44 102 ILE A CA 1
ATOM 803 C C . ILE A 1 102 ? 7.292 -3.236 2.133 1.00 94.44 102 ILE A C 1
ATOM 805 O O . ILE A 1 102 ? 8.265 -2.643 2.592 1.00 94.44 102 ILE A O 1
ATOM 809 N N . LEU A 1 103 ? 6.801 -4.333 2.719 1.00 93.88 103 LEU A N 1
ATOM 810 C CA . LEU A 1 103 ? 7.349 -4.871 3.970 1.00 93.88 103 LEU A CA 1
ATOM 811 C C . LEU A 1 103 ? 8.768 -5.442 3.822 1.00 93.88 103 LEU A C 1
ATOM 813 O O . LEU A 1 103 ? 9.524 -5.435 4.793 1.00 93.88 103 LEU A O 1
ATOM 817 N N . LYS A 1 104 ? 9.141 -5.928 2.631 1.00 91.38 104 LYS A N 1
ATOM 818 C CA . LYS A 1 104 ? 10.493 -6.433 2.328 1.00 91.38 104 LYS A CA 1
ATOM 819 C C . LYS A 1 104 ? 11.526 -5.319 2.130 1.00 91.38 104 LYS A C 1
ATOM 821 O O . LYS A 1 104 ? 12.717 -5.591 2.245 1.00 91.38 104 LYS A O 1
ATOM 826 N N . SER A 1 105 ? 11.081 -4.089 1.870 1.00 83.81 105 SER A N 1
ATOM 827 C CA . SER A 1 105 ? 11.932 -2.915 1.648 1.00 83.81 105 SER A CA 1
ATOM 828 C C . SER A 1 105 ? 11.833 -1.953 2.840 1.00 83.81 105 SER A C 1
ATOM 830 O O . SER A 1 105 ? 11.059 -0.993 2.796 1.00 83.81 105 SER A O 1
ATOM 832 N N . PRO A 1 106 ? 12.575 -2.194 3.938 1.00 70.12 106 PRO A N 1
ATOM 833 C CA . PRO A 1 106 ? 12.430 -1.420 5.164 1.00 70.12 106 PRO A CA 1
ATOM 834 C C . PRO A 1 106 ? 12.791 0.052 4.931 1.00 70.12 106 PRO A C 1
ATOM 836 O O . PRO A 1 106 ? 13.946 0.407 4.715 1.00 70.12 106 PRO A O 1
ATOM 839 N N . SER A 1 107 ? 11.782 0.920 5.010 1.00 84.12 107 SER A N 1
ATOM 840 C CA . SER A 1 107 ? 11.930 2.371 4.921 1.00 84.12 107 SER A CA 1
ATOM 841 C C . SER A 1 107 ? 11.474 3.030 6.217 1.00 84.12 107 SER A C 1
ATOM 843 O O . SER A 1 107 ? 10.371 2.770 6.708 1.00 84.12 107 SER A O 1
ATOM 845 N N . ALA A 1 108 ? 12.288 3.949 6.746 1.00 85.25 108 ALA A N 1
ATOM 846 C CA . ALA A 1 108 ? 11.923 4.766 7.905 1.00 85.25 108 ALA A CA 1
ATOM 847 C C . ALA A 1 108 ? 10.632 5.572 7.663 1.00 85.25 108 ALA A C 1
ATOM 849 O O . ALA A 1 108 ? 9.893 5.862 8.603 1.00 85.25 108 ALA A O 1
ATOM 850 N N . SER A 1 109 ? 10.329 5.892 6.401 1.00 86.75 109 SER A N 1
ATOM 851 C CA . SER A 1 109 ? 9.109 6.601 6.016 1.00 86.75 109 SER A CA 1
ATOM 852 C C . SER A 1 109 ? 7.848 5.749 6.146 1.00 86.75 109 SER A C 1
ATOM 854 O O . SER A 1 109 ? 6.777 6.322 6.288 1.00 86.75 109 SER A O 1
ATOM 856 N N . ILE A 1 110 ? 7.950 4.417 6.136 1.00 89.94 110 ILE A N 1
ATOM 857 C CA . ILE A 1 110 ? 6.804 3.491 6.206 1.00 89.94 110 ILE A CA 1
ATOM 858 C C . ILE A 1 110 ? 6.705 2.781 7.562 1.00 89.94 110 ILE A C 1
ATOM 860 O O . ILE A 1 110 ? 5.635 2.305 7.930 1.00 89.94 110 ILE A O 1
ATOM 864 N N . ALA A 1 111 ? 7.779 2.774 8.357 1.00 89.88 111 ALA A N 1
ATOM 865 C CA . ALA A 1 111 ? 7.857 2.035 9.618 1.00 89.88 111 ALA A CA 1
ATOM 866 C C . ALA A 1 111 ? 6.649 2.238 10.557 1.00 89.88 111 ALA A C 1
ATOM 868 O O . ALA A 1 111 ? 6.180 1.277 11.166 1.00 89.88 111 ALA A O 1
ATOM 869 N N . ALA A 1 112 ? 6.109 3.460 10.627 1.00 89.88 112 ALA A N 1
ATOM 870 C CA . ALA A 1 112 ? 4.974 3.813 11.484 1.00 89.88 112 ALA A CA 1
ATOM 871 C C . ALA A 1 112 ? 3.657 3.093 11.130 1.00 89.88 112 ALA A C 1
ATOM 873 O O . ALA A 1 112 ? 2.772 3.009 11.980 1.00 89.88 112 ALA A O 1
ATOM 874 N N . ILE A 1 113 ? 3.530 2.572 9.905 1.00 93.56 113 ILE A N 1
ATOM 875 C CA . ILE A 1 113 ? 2.328 1.879 9.418 1.00 93.56 113 ILE A CA 1
ATOM 876 C C . ILE A 1 113 ? 2.559 0.388 9.138 1.00 93.56 113 ILE A C 1
ATOM 878 O O . ILE A 1 113 ? 1.669 -0.293 8.636 1.00 93.56 113 ILE A O 1
ATOM 882 N N . ASN A 1 114 ? 3.734 -0.162 9.470 1.00 94.31 114 ASN A N 1
ATOM 883 C CA . ASN A 1 114 ? 4.055 -1.572 9.210 1.00 94.31 114 ASN A CA 1
ATOM 884 C C . ASN A 1 114 ? 3.042 -2.539 9.840 1.00 94.31 114 ASN A C 1
ATOM 886 O O . ASN A 1 114 ? 2.713 -3.566 9.247 1.00 94.31 114 ASN A O 1
ATOM 890 N N . THR A 1 115 ? 2.549 -2.223 11.039 1.00 94.44 115 THR A N 1
ATOM 891 C CA . THR A 1 115 ? 1.528 -3.028 11.720 1.00 94.44 115 THR A CA 1
ATOM 892 C C . THR A 1 115 ? 0.201 -3.000 10.964 1.00 94.44 115 THR A C 1
ATOM 894 O O . THR A 1 115 ? -0.418 -4.047 10.801 1.00 94.44 115 THR A O 1
ATOM 897 N N . ASP A 1 116 ? -0.201 -1.839 10.440 1.00 94.62 116 ASP A N 1
ATOM 898 C CA . ASP A 1 116 ? -1.432 -1.699 9.656 1.00 94.62 116 ASP A CA 1
ATOM 899 C C . ASP A 1 116 ? -1.344 -2.483 8.346 1.00 94.62 116 ASP A C 1
ATOM 901 O O . ASP A 1 116 ? -2.276 -3.203 7.998 1.00 94.62 116 ASP A O 1
ATOM 905 N N . ILE A 1 117 ? -0.198 -2.412 7.657 1.00 95.69 117 ILE A N 1
ATOM 906 C CA . ILE A 1 117 ? 0.047 -3.183 6.431 1.00 95.69 117 ILE A CA 1
ATOM 907 C C . ILE A 1 117 ? -0.094 -4.680 6.721 1.00 95.69 117 ILE A C 1
ATOM 909 O O . ILE A 1 117 ? -0.836 -5.375 6.033 1.00 95.69 117 ILE A O 1
ATOM 913 N N . LYS A 1 118 ? 0.572 -5.182 7.770 1.00 95.75 118 LYS A N 1
ATOM 914 C CA . LYS A 1 118 ? 0.482 -6.597 8.162 1.00 95.75 118 LYS A CA 1
ATOM 915 C C . LYS A 1 118 ? -0.955 -7.010 8.476 1.00 95.75 118 LYS A C 1
ATOM 917 O O . LYS A 1 118 ? -1.389 -8.055 8.005 1.00 95.75 118 LYS A O 1
ATOM 922 N N . HIS A 1 119 ? -1.687 -6.195 9.232 1.00 94.94 119 HIS A N 1
ATOM 923 C CA . HIS A 1 119 ? -3.085 -6.462 9.557 1.00 94.94 119 HIS A CA 1
ATOM 924 C C . HIS A 1 119 ? -3.954 -6.541 8.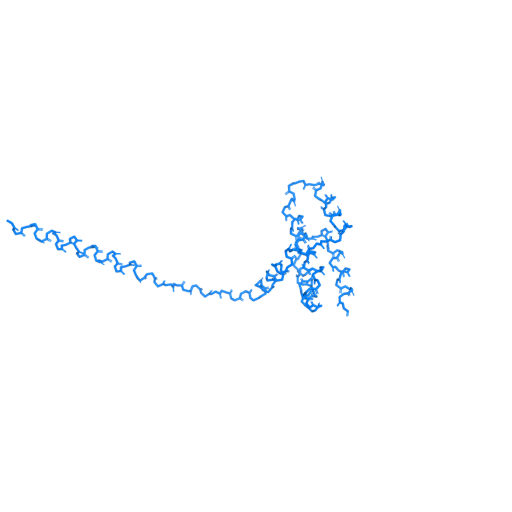291 1.00 94.94 119 HIS A C 1
ATOM 926 O O . HIS A 1 119 ? -4.643 -7.536 8.079 1.00 94.94 119 HIS A O 1
ATOM 932 N N . LEU A 1 120 ? -3.858 -5.563 7.390 1.00 94.00 120 LEU A N 1
ATOM 933 C CA . LEU A 1 120 ? -4.629 -5.552 6.141 1.00 94.00 120 LEU A CA 1
ATOM 934 C C . LEU A 1 120 ? -4.319 -6.754 5.242 1.00 94.00 120 LEU A C 1
ATOM 936 O O . LEU A 1 120 ? -5.229 -7.342 4.658 1.00 94.00 120 LEU A O 1
ATOM 940 N N . LEU A 1 121 ? -3.060 -7.187 5.188 1.00 94.44 121 LEU A N 1
ATOM 941 C CA . LEU A 1 121 ? -2.676 -8.388 4.447 1.00 94.44 121 LEU A CA 1
ATOM 942 C C . LEU A 1 121 ? -3.319 -9.665 5.003 1.00 94.44 121 LEU A C 1
ATOM 944 O O . LEU A 1 121 ? -3.647 -10.555 4.223 1.00 94.44 121 LEU A O 1
ATOM 948 N N . THR A 1 122 ? -3.553 -9.759 6.317 1.00 93.12 122 THR A N 1
ATOM 949 C CA . THR A 1 122 ? -4.265 -10.916 6.894 1.00 93.12 122 THR A CA 1
ATOM 950 C C . THR A 1 122 ? -5.739 -10.970 6.501 1.00 93.12 122 THR A C 1
ATOM 952 O O . THR A 1 122 ? -6.267 -12.061 6.337 1.00 93.12 122 THR A O 1
ATOM 955 N N . LEU A 1 123 ? -6.380 -9.818 6.276 1.00 86.88 123 LEU A N 1
ATOM 956 C CA . LEU A 1 123 ? -7.779 -9.728 5.832 1.00 86.88 123 LEU A CA 1
ATOM 957 C C . LEU A 1 123 ? -7.958 -10.000 4.330 1.00 86.88 123 LEU A C 1
ATOM 959 O O . LEU A 1 123 ? -9.074 -10.205 3.853 1.00 86.88 123 LEU A O 1
ATOM 963 N N . THR A 1 124 ? -6.863 -9.934 3.575 1.00 80.88 124 THR A N 1
ATOM 964 C CA . THR A 1 124 ? -6.866 -10.050 2.112 1.00 80.88 124 THR A CA 1
ATOM 965 C C . THR A 1 124 ? -6.606 -11.488 1.646 1.00 80.88 124 THR A C 1
ATOM 967 O O . THR A 1 124 ? -6.885 -11.807 0.491 1.00 80.88 124 THR A O 1
ATOM 970 N N . ARG A 1 125 ? -6.111 -12.355 2.538 1.00 69.69 125 ARG A N 1
ATOM 971 C CA . ARG A 1 125 ? -5.956 -13.802 2.323 1.00 69.69 125 ARG A CA 1
ATOM 972 C C . ARG A 1 125 ? -7.297 -14.516 2.467 1.00 69.69 125 ARG A C 1
ATOM 974 O O . ARG A 1 125 ? -7.526 -15.453 1.677 1.00 69.69 125 ARG A O 1
#

Secondary structure (DSSP, 8-state):
-HHHHHHHHHHHHHHHHHHHHHHT-----------HHHHHHHHHHHHTTTPPPPHHHHHHHHHHHHT-GGGHHHHHHHHHHHHHHT-TTS-HHHHHHHHHHHHHS--TTTGGGHHHHHHHHHHH-

Radius of gyration: 26.97 Å; chains: 1; bounding box: 46×54×74 Å

Sequence (125 aa):
MKNIRIKASVLLAALLYCLLSSFTSSAQEIPKVDNVLHDRMYTMMLQSENVVLPKEVAEKLTTINQNNPQKNKAVYLQASVLKVLYNKTLSKNDIAFFGEHILKSPSASIAAINTDIKHLLTLTR

Foldseek 3Di:
DVVVVVVVVVVVVVVVVVVVVVVPPPVPPPPPPPPVVVVLLVVLLVLQVPQDDPPVVVVLLVVVCVVPVVLPVLSVVLVSLVSSLRDPVDQLVSSLSNLVVCLVDDDPSNVSCNVVSVVSNVVSD

pLDDT: mean 82.27, std 15.84, range [44.03, 98.12]